Protein AF-A0A0A9ZAC8-F1 (afdb_monomer_lite)

pLDDT: mean 95.19, std 6.43, range [49.22, 98.25]

Organism: Lygus hesperus (NCBI:txid30085)

InterPro domains:
  IPR006694 Fatty acid hydroxylase [PF04116] (15-113)
  IPR014430 Sterol desaturase Scs7 [PTHR12863] (12-114)

Radius of gyration: 16.49 Å; chains: 1; bounding box: 44×30×42 Å

Foldseek 3Di:
DDDLVVDPVSVVVCCLQPVVCLVVVLDLVRQARDVVVVVVVLVVVLVVLVVVDDDVRSVVVSVVVVVVSVVQSVLRSCLNPHDDPDPVSVVLSVLVV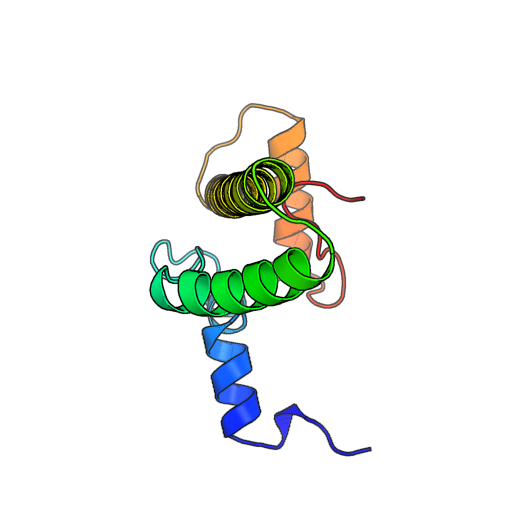CCSPPNVPDRPDRPDSD

Structure (mmCIF, N/CA/C/O backbone):
data_AF-A0A0A9ZAC8-F1
#
_entry.id   AF-A0A0A9ZAC8-F1
#
loop_
_atom_site.group_PDB
_atom_site.id
_atom_site.type_symbol
_atom_site.label_atom_id
_atom_site.label_alt_id
_atom_site.label_comp_id
_atom_site.label_asym_id
_atom_site.label_entity_id
_atom_site.label_seq_id
_atom_site.pdbx_PDB_ins_code
_atom_site.Cartn_x
_atom_site.Cartn_y
_atom_site.Cartn_z
_atom_site.occupancy
_atom_site.B_iso_or_equiv
_atom_site.auth_seq_id
_atom_site.auth_comp_id
_atom_site.auth_asym_id
_atom_site.auth_atom_id
_atom_site.pdbx_PDB_model_num
ATOM 1 N N . MET A 1 1 ? 24.330 -2.356 18.819 1.00 49.22 1 MET A N 1
ATOM 2 C CA . MET A 1 1 ? 22.963 -2.311 18.257 1.00 49.22 1 MET A CA 1
ATOM 3 C C . MET A 1 1 ? 22.712 -3.629 17.549 1.00 49.22 1 MET A C 1
ATOM 5 O O . MET A 1 1 ? 23.517 -4.005 16.708 1.00 49.22 1 MET A O 1
ATOM 9 N N . THR A 1 2 ? 21.695 -4.390 17.944 1.00 55.59 2 THR A N 1
ATOM 10 C CA . THR A 1 2 ? 21.358 -5.665 17.298 1.00 55.59 2 THR A CA 1
ATOM 11 C C . THR A 1 2 ? 20.732 -5.391 15.934 1.00 55.59 2 THR A C 1
ATOM 13 O O . THR A 1 2 ? 19.720 -4.703 15.841 1.00 55.59 2 THR A O 1
ATOM 16 N N . ASN A 1 3 ? 21.338 -5.912 14.866 1.00 82.94 3 ASN A N 1
ATOM 17 C CA . ASN A 1 3 ? 20.739 -5.870 13.537 1.00 82.94 3 ASN A CA 1
ATOM 18 C C . ASN A 1 3 ? 19.470 -6.742 13.559 1.00 82.94 3 ASN A C 1
ATOM 20 O O . ASN A 1 3 ? 19.549 -7.952 13.773 1.00 82.94 3 ASN A O 1
ATOM 24 N N . LEU A 1 4 ? 18.300 -6.120 13.383 1.00 81.69 4 LEU A N 1
ATOM 25 C CA . LEU A 1 4 ? 16.998 -6.794 13.394 1.00 81.69 4 LEU A CA 1
ATOM 26 C C . LEU A 1 4 ? 16.950 -7.931 12.356 1.00 81.69 4 LEU A C 1
ATOM 28 O O . LEU A 1 4 ? 16.431 -9.012 12.633 1.00 81.69 4 LEU A O 1
ATOM 32 N N . MET A 1 5 ? 17.623 -7.737 11.219 1.00 88.88 5 MET A N 1
ATOM 33 C CA . MET A 1 5 ? 17.734 -8.720 10.144 1.00 88.88 5 MET A CA 1
ATOM 34 C C . MET A 1 5 ? 18.710 -9.860 10.453 1.00 88.88 5 MET A C 1
ATOM 36 O O . MET A 1 5 ? 18.876 -10.749 9.627 1.00 88.88 5 MET A O 1
ATOM 40 N N . SER A 1 6 ? 19.338 -9.918 11.629 1.00 91.69 6 SER A N 1
ATOM 41 C CA . SER A 1 6 ? 20.106 -11.102 12.043 1.00 91.69 6 SER A CA 1
ATOM 42 C C . SER A 1 6 ? 19.206 -12.297 12.388 1.00 91.69 6 SER A C 1
ATOM 44 O O . SER A 1 6 ? 19.652 -13.443 12.323 1.00 91.69 6 SER A O 1
ATOM 46 N N . TYR A 1 7 ? 17.931 -12.063 12.721 1.00 94.75 7 TYR A N 1
ATOM 47 C CA . TYR A 1 7 ? 16.997 -13.113 13.131 1.00 94.75 7 TYR A CA 1
ATOM 48 C C . TYR A 1 7 ? 16.198 -13.667 11.947 1.00 94.75 7 TYR A C 1
ATOM 50 O O . TYR A 1 7 ? 15.600 -12.917 11.176 1.00 94.75 7 TYR A O 1
ATOM 58 N N . LYS A 1 8 ? 16.108 -15.002 11.841 1.00 95.62 8 LYS A N 1
ATOM 59 C CA . LYS A 1 8 ? 15.348 -15.686 10.772 1.00 95.62 8 LYS A CA 1
ATOM 60 C C . LYS A 1 8 ? 13.884 -15.245 10.711 1.00 95.62 8 LYS A C 1
ATOM 62 O O . LYS A 1 8 ? 13.359 -15.033 9.623 1.00 95.62 8 LYS A O 1
ATOM 67 N N . LEU A 1 9 ? 13.247 -15.082 11.873 1.00 95.31 9 LEU A N 1
ATOM 68 C CA . LEU A 1 9 ? 11.853 -14.651 11.954 1.00 95.31 9 LEU A CA 1
ATOM 69 C C . LEU A 1 9 ? 11.663 -13.240 11.383 1.00 95.31 9 LEU A C 1
ATOM 71 O O . LEU A 1 9 ? 10.750 -13.031 10.595 1.00 95.31 9 LEU A O 1
ATOM 75 N N . SER A 1 10 ? 12.553 -12.301 11.716 1.00 95.00 10 SER A N 1
ATOM 76 C CA . SER A 1 10 ? 12.489 -10.939 11.175 1.00 95.00 10 SER A CA 1
ATOM 77 C C . SER A 1 10 ? 12.643 -10.924 9.655 1.00 95.00 10 SER A C 1
ATOM 79 O O . SER A 1 10 ? 11.850 -10.265 8.988 1.00 95.00 10 SER A O 1
ATOM 81 N N . LYS A 1 11 ? 13.586 -11.702 9.103 1.00 94.50 11 LYS A N 1
ATOM 82 C CA . LYS A 1 11 ? 13.727 -11.844 7.646 1.00 94.50 11 LYS A CA 1
ATOM 83 C C . LYS A 1 11 ? 12.447 -12.377 7.007 1.00 94.50 11 LYS A C 1
ATOM 85 O O . LYS A 1 11 ? 12.012 -11.848 5.996 1.00 94.50 11 LYS A O 1
ATOM 90 N N . CYS A 1 12 ? 11.834 -13.401 7.604 1.00 95.19 12 CYS A N 1
ATOM 91 C CA . CYS A 1 12 ? 10.590 -13.986 7.102 1.00 95.19 12 CYS A CA 1
ATOM 92 C C . CYS A 1 12 ? 9.448 -12.960 7.088 1.00 95.19 12 CYS A C 1
ATOM 94 O O . CYS A 1 12 ? 8.802 -12.772 6.061 1.00 95.19 12 CYS A O 1
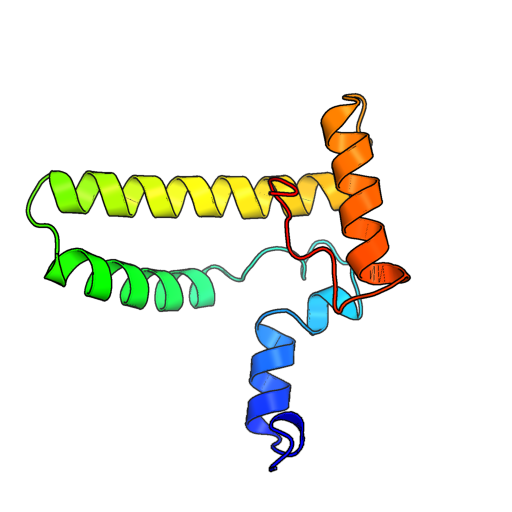ATOM 96 N N . ILE A 1 13 ? 9.254 -12.246 8.201 1.00 94.25 13 ILE A N 1
ATOM 97 C CA . ILE A 1 13 ? 8.233 -11.198 8.315 1.00 94.25 13 ILE A CA 1
ATOM 98 C C . ILE A 1 13 ? 8.482 -10.098 7.280 1.00 94.25 13 ILE A C 1
ATOM 100 O O . ILE A 1 13 ? 7.570 -9.744 6.543 1.00 94.25 13 ILE A O 1
ATOM 104 N N . HIS A 1 14 ? 9.715 -9.598 7.171 1.00 94.19 14 HIS A N 1
ATOM 105 C CA . HIS A 1 14 ? 10.072 -8.582 6.182 1.00 94.19 14 HIS A CA 1
ATOM 106 C C . HIS A 1 14 ? 9.777 -9.047 4.749 1.00 94.19 14 HIS A C 1
ATOM 108 O O . HIS A 1 14 ? 9.153 -8.313 3.986 1.00 94.19 14 HIS A O 1
ATOM 114 N N . MET A 1 15 ? 10.162 -10.281 4.407 1.00 94.69 15 MET A N 1
ATOM 115 C CA . MET A 1 15 ? 9.925 -10.855 3.081 1.00 94.69 15 MET A CA 1
ATOM 116 C C . MET A 1 15 ? 8.441 -10.953 2.741 1.00 94.69 15 MET A C 1
ATOM 118 O O . MET A 1 15 ? 8.063 -10.619 1.625 1.00 94.69 15 MET A O 1
ATOM 122 N N . ILE A 1 16 ? 7.608 -11.382 3.691 1.00 94.31 16 ILE A N 1
ATOM 123 C CA . ILE A 1 16 ? 6.162 -11.529 3.487 1.00 94.31 16 ILE A CA 1
ATOM 124 C C . ILE A 1 16 ? 5.463 -10.167 3.399 1.00 94.31 16 ILE A C 1
ATOM 126 O O . ILE A 1 16 ? 4.522 -10.020 2.626 1.00 94.31 16 ILE A O 1
ATOM 130 N N . LEU A 1 17 ? 5.899 -9.183 4.192 1.00 94.00 17 LEU A N 1
ATOM 131 C CA . LEU A 1 17 ? 5.252 -7.872 4.234 1.00 94.00 17 LEU A CA 1
ATOM 132 C C . LEU A 1 17 ? 5.566 -7.016 3.005 1.00 94.00 17 LEU A C 1
ATOM 134 O O . LEU A 1 17 ? 4.679 -6.320 2.522 1.00 94.00 17 LEU A O 1
ATOM 138 N N . HIS A 1 18 ? 6.815 -7.031 2.529 1.00 95.50 18 HIS A N 1
ATOM 139 C CA . HIS A 1 18 ? 7.219 -6.176 1.409 1.00 95.50 18 HIS A CA 1
ATOM 140 C C . HIS A 1 18 ? 8.465 -6.657 0.652 1.00 95.50 18 HIS A C 1
ATOM 142 O O . HIS A 1 18 ? 8.576 -6.435 -0.548 1.00 95.50 18 HIS A O 1
ATOM 148 N N . GLY A 1 19 ? 9.400 -7.347 1.314 1.00 95.75 19 GLY A N 1
ATOM 149 C CA . GLY A 1 19 ? 10.694 -7.700 0.719 1.00 95.75 19 GLY A CA 1
ATOM 150 C C . GLY A 1 19 ? 10.591 -8.549 -0.553 1.00 95.75 19 GLY A C 1
ATOM 151 O O . GLY A 1 19 ? 11.385 -8.370 -1.471 1.00 95.75 19 GLY A O 1
ATOM 152 N N . ILE A 1 20 ? 9.587 -9.430 -0.659 1.00 96.69 20 ILE A N 1
ATOM 153 C CA . ILE A 1 20 ? 9.353 -10.195 -1.891 1.00 96.69 20 ILE A CA 1
ATOM 154 C C . ILE A 1 20 ? 9.035 -9.290 -3.085 1.00 96.69 20 ILE A C 1
ATOM 156 O O . ILE A 1 20 ? 9.547 -9.534 -4.174 1.00 96.69 20 ILE A O 1
ATOM 160 N N . HIS A 1 21 ? 8.265 -8.223 -2.873 1.00 97.81 21 HIS A N 1
ATOM 161 C CA . HIS A 1 21 ? 7.910 -7.282 -3.925 1.00 97.81 21 HIS A CA 1
ATOM 162 C C . HIS A 1 21 ? 9.150 -6.541 -4.440 1.00 97.81 21 HIS A C 1
ATOM 164 O O . HIS A 1 21 ? 9.343 -6.461 -5.643 1.00 97.81 21 HIS A O 1
ATOM 170 N N . HIS A 1 22 ? 10.056 -6.106 -3.562 1.00 97.00 22 HIS A N 1
ATOM 171 C CA . HIS A 1 22 ? 11.323 -5.500 -3.994 1.00 97.00 22 HIS A CA 1
ATOM 172 C C . HIS A 1 22 ? 12.234 -6.445 -4.788 1.00 97.00 22 HIS A C 1
ATOM 174 O O . HIS A 1 22 ? 12.987 -6.001 -5.650 1.00 97.00 22 HIS A O 1
ATOM 180 N N . ILE A 1 23 ? 12.188 -7.752 -4.511 1.00 96.94 23 ILE A N 1
ATOM 181 C CA . ILE A 1 23 ? 13.026 -8.742 -5.206 1.00 96.94 23 ILE A CA 1
ATOM 182 C C . ILE A 1 23 ? 12.463 -9.083 -6.593 1.00 96.94 23 ILE A C 1
ATOM 184 O O . ILE A 1 23 ? 13.232 -9.280 -7.534 1.00 96.94 23 ILE A O 1
ATOM 188 N N . ILE A 1 24 ? 11.137 -9.158 -6.729 1.00 97.38 24 ILE A N 1
ATOM 189 C CA . ILE A 1 24 ? 10.436 -9.466 -7.986 1.00 97.38 24 ILE A CA 1
ATOM 190 C C . ILE A 1 24 ? 9.316 -8.443 -8.261 1.00 97.38 24 ILE A C 1
ATOM 192 O O . ILE A 1 24 ? 8.137 -8.797 -8.273 1.00 97.38 24 ILE A O 1
ATOM 196 N N . PRO A 1 25 ? 9.660 -7.168 -8.526 1.00 97.06 25 PRO A N 1
ATOM 197 C CA . PRO A 1 25 ? 8.691 -6.062 -8.553 1.00 97.06 25 PRO A CA 1
ATOM 198 C C . PRO A 1 25 ? 7.634 -6.157 -9.655 1.00 97.06 25 PRO A C 1
ATOM 200 O O . PRO A 1 25 ? 6.558 -5.587 -9.513 1.00 97.06 25 PRO A O 1
ATOM 203 N N . MET A 1 26 ? 7.913 -6.904 -10.727 1.00 97.50 26 MET A N 1
ATOM 204 C CA . MET A 1 26 ? 7.012 -7.069 -11.875 1.00 97.50 26 MET A CA 1
ATOM 205 C C . MET A 1 26 ? 6.211 -8.386 -11.843 1.00 97.50 26 MET A C 1
ATOM 207 O O . MET A 1 26 ? 5.606 -8.741 -12.853 1.00 97.50 26 MET A O 1
ATOM 211 N N . ASP A 1 27 ? 6.240 -9.140 -10.736 1.00 98.00 27 ASP A N 1
ATOM 212 C CA . ASP A 1 27 ? 5.361 -10.302 -10.546 1.00 98.00 27 ASP A CA 1
ATOM 213 C C . ASP A 1 27 ? 3.958 -9.822 -10.110 1.00 98.00 27 ASP A C 1
ATOM 215 O O . ASP A 1 27 ? 3.805 -9.315 -8.989 1.00 98.00 27 ASP A O 1
ATOM 219 N N . PRO A 1 28 ? 2.918 -9.974 -10.956 1.00 96.38 28 PRO A N 1
ATOM 220 C CA . PRO A 1 28 ? 1.580 -9.471 -10.652 1.00 96.38 28 PRO A CA 1
ATOM 221 C C . PRO A 1 28 ? 0.934 -10.172 -9.447 1.00 96.38 28 PRO A C 1
ATOM 223 O O . PRO A 1 28 ? 0.095 -9.571 -8.777 1.00 96.38 28 PRO A O 1
ATOM 226 N N . ASP A 1 29 ? 1.354 -11.396 -9.114 1.00 95.94 29 ASP A N 1
ATOM 227 C CA . ASP A 1 29 ? 0.787 -12.187 -8.017 1.00 95.94 29 ASP A CA 1
ATOM 228 C C . ASP A 1 29 ? 1.472 -11.913 -6.664 1.00 95.94 29 ASP A C 1
ATOM 230 O O . ASP A 1 29 ? 1.152 -12.558 -5.655 1.00 95.94 29 ASP A O 1
ATOM 234 N N . ARG A 1 30 ? 2.459 -11.006 -6.625 1.00 96.56 30 ARG A N 1
ATOM 235 C CA . ARG A 1 30 ? 3.295 -10.717 -5.442 1.00 96.56 30 ARG A CA 1
ATOM 236 C C . ARG A 1 30 ? 3.434 -9.224 -5.129 1.00 96.56 30 ARG A C 1
ATOM 238 O O . ARG A 1 30 ? 4.336 -8.846 -4.385 1.00 96.56 30 ARG A O 1
ATOM 245 N N . LEU A 1 31 ? 2.545 -8.391 -5.672 1.00 97.00 31 LEU A N 1
ATOM 246 C CA . LEU A 1 31 ? 2.557 -6.941 -5.461 1.00 97.00 31 LEU A CA 1
ATOM 247 C C . LEU A 1 31 ? 1.588 -6.489 -4.366 1.00 97.00 31 LEU A C 1
ATOM 249 O O . LEU A 1 31 ? 2.007 -5.837 -3.412 1.00 97.00 31 LEU A O 1
ATOM 253 N N . VAL A 1 32 ? 0.296 -6.795 -4.523 1.00 96.12 32 VAL A N 1
ATOM 254 C CA . VAL A 1 32 ? -0.744 -6.341 -3.584 1.00 96.12 32 VAL A CA 1
ATOM 255 C C . VAL A 1 32 ? -0.652 -7.097 -2.268 1.00 96.12 32 VAL A C 1
ATOM 257 O O . VAL A 1 32 ? -0.228 -8.258 -2.223 1.00 96.12 32 VAL A O 1
ATOM 260 N N . PHE A 1 33 ? -1.071 -6.456 -1.181 1.00 94.62 33 PHE A N 1
ATOM 261 C CA . PHE A 1 33 ? -0.974 -7.082 0.126 1.00 94.62 33 PHE A CA 1
ATOM 262 C C . PHE A 1 33 ? -1.970 -8.257 0.234 1.00 94.62 33 PHE A C 1
ATOM 264 O O . PHE A 1 33 ? -3.149 -8.115 -0.104 1.00 94.62 33 PHE A O 1
ATOM 271 N N . PRO A 1 34 ? -1.545 -9.441 0.715 1.00 93.62 34 PRO A N 1
ATOM 272 C CA . PRO A 1 34 ? -2.432 -10.593 0.832 1.00 93.62 34 PRO A CA 1
ATOM 273 C C . PRO A 1 34 ? -3.661 -10.299 1.716 1.00 93.62 34 PRO A C 1
ATOM 275 O O . PRO A 1 34 ? -3.482 -9.861 2.858 1.00 93.62 34 PRO A O 1
ATOM 278 N N . PRO A 1 35 ? -4.899 -10.627 1.285 1.00 92.69 35 PRO A N 1
ATOM 279 C CA . PRO A 1 35 ? -6.115 -10.306 2.041 1.00 92.69 35 PRO A CA 1
ATOM 280 C C . PRO A 1 35 ? -6.120 -10.817 3.486 1.00 92.69 35 PRO A C 1
ATOM 282 O O . PRO A 1 35 ? -6.613 -10.144 4.386 1.00 92.69 35 PRO A O 1
ATOM 285 N N . VAL A 1 36 ? -5.528 -11.990 3.737 1.00 94.69 36 VAL A N 1
ATOM 286 C CA . VAL A 1 36 ? -5.410 -12.552 5.093 1.00 94.69 36 VAL A CA 1
ATOM 287 C C . VAL A 1 36 ? -4.557 -11.657 5.995 1.00 94.69 36 VAL A C 1
ATOM 289 O O . VAL A 1 36 ? -4.932 -11.404 7.138 1.00 94.69 36 VAL A O 1
ATOM 292 N N . LEU A 1 37 ? -3.431 -11.145 5.489 1.00 93.88 37 LEU A N 1
ATOM 293 C CA . LEU A 1 37 ? -2.571 -10.238 6.250 1.00 93.88 37 LEU A CA 1
ATOM 294 C C . LEU A 1 37 ? -3.234 -8.874 6.426 1.00 93.88 37 LEU A C 1
ATOM 296 O O . LEU A 1 37 ? -3.135 -8.286 7.504 1.00 93.88 37 LEU A O 1
ATOM 300 N N . PHE A 1 38 ? -3.958 -8.405 5.405 1.00 95.31 38 PHE A N 1
ATOM 301 C CA . PHE A 1 38 ? -4.745 -7.183 5.504 1.00 95.31 38 PHE A CA 1
ATOM 302 C C . PHE A 1 38 ? -5.785 -7.272 6.623 1.00 95.31 38 PHE A C 1
ATOM 304 O O . PHE A 1 38 ? -5.856 -6.367 7.444 1.00 95.31 38 PHE A O 1
ATOM 311 N N . ILE A 1 39 ? -6.540 -8.371 6.722 1.00 95.81 39 ILE A N 1
ATOM 312 C CA . ILE A 1 39 ? -7.544 -8.562 7.782 1.00 95.81 39 ILE A CA 1
ATOM 313 C C . ILE A 1 39 ? -6.904 -8.492 9.173 1.00 95.81 39 ILE A C 1
ATOM 315 O O . ILE A 1 39 ? -7.436 -7.818 10.054 1.00 95.81 39 ILE A O 1
ATOM 319 N N . VAL A 1 40 ? -5.756 -9.149 9.371 1.00 95.88 40 VAL A N 1
ATOM 320 C CA . VAL A 1 40 ? -5.029 -9.106 10.651 1.00 95.88 40 VAL A CA 1
ATOM 321 C C . VAL A 1 40 ? -4.596 -7.676 10.982 1.00 95.88 40 VAL A C 1
ATOM 323 O O . VAL A 1 40 ? -4.834 -7.208 12.094 1.00 95.88 40 VAL A O 1
ATOM 326 N N . MET A 1 41 ? -4.009 -6.961 10.019 1.00 94.94 41 MET A N 1
ATOM 327 C CA . MET A 1 41 ? -3.598 -5.566 10.205 1.00 94.94 41 MET A CA 1
ATOM 328 C C . MET A 1 41 ? -4.802 -4.657 10.488 1.00 94.94 41 MET A C 1
ATOM 330 O O . MET A 1 41 ? -4.774 -3.843 11.409 1.00 94.94 41 MET A O 1
ATOM 334 N N . ASN A 1 42 ? -5.890 -4.832 9.740 1.00 96.12 42 ASN A N 1
ATOM 335 C CA . ASN A 1 42 ? -7.099 -4.037 9.878 1.00 96.12 42 ASN A CA 1
ATOM 336 C C . ASN A 1 42 ? -7.790 -4.278 11.227 1.00 96.12 42 ASN A C 1
ATOM 338 O O . ASN A 1 42 ? -8.316 -3.340 11.812 1.00 96.12 42 ASN A O 1
ATOM 342 N N . ALA A 1 43 ? -7.736 -5.496 11.777 1.00 97.19 43 ALA A N 1
ATOM 343 C CA . ALA A 1 43 ? -8.234 -5.780 13.124 1.00 97.19 43 ALA A CA 1
ATOM 344 C C . ALA A 1 43 ? -7.452 -5.013 14.205 1.00 97.19 43 ALA A C 1
ATOM 346 O O . ALA A 1 43 ? -8.050 -4.514 15.163 1.00 97.19 43 ALA A O 1
ATOM 347 N N . ILE A 1 44 ? -6.132 -4.867 14.041 1.00 97.06 44 ILE A N 1
ATOM 348 C CA . ILE A 1 44 ? -5.295 -4.056 14.938 1.00 97.06 44 ILE A CA 1
ATOM 349 C C . ILE A 1 44 ? -5.689 -2.578 14.827 1.00 97.06 44 ILE A C 1
ATOM 351 O O . ILE A 1 44 ? -5.949 -1.939 15.846 1.00 97.06 44 ILE A O 1
ATOM 355 N N . VAL A 1 45 ? -5.800 -2.046 13.605 1.00 96.69 45 VAL A N 1
ATOM 356 C CA . VAL A 1 45 ? -6.206 -0.648 13.360 1.00 96.69 45 VAL A CA 1
ATOM 357 C C . VAL A 1 45 ? -7.609 -0.369 13.902 1.00 96.69 45 VAL A C 1
ATOM 359 O O . VAL A 1 45 ? -7.805 0.618 14.607 1.00 96.69 45 VAL A O 1
ATOM 362 N N . TYR A 1 46 ? -8.570 -1.260 13.649 1.00 97.56 46 TYR A N 1
ATOM 363 C CA . TYR A 1 46 ? -9.927 -1.170 14.187 1.00 97.56 46 TYR A CA 1
ATOM 364 C C . TYR A 1 46 ? -9.914 -1.139 15.717 1.00 97.56 46 TYR A C 1
ATOM 366 O O . TYR A 1 46 ? -10.577 -0.299 16.319 1.00 97.56 46 TYR A O 1
ATOM 374 N N . SER A 1 47 ? -9.124 -2.012 16.352 1.00 97.62 47 SER A N 1
ATOM 375 C CA . SER A 1 47 ? -9.005 -2.056 17.814 1.00 97.62 47 SER A CA 1
ATOM 376 C C . SER A 1 47 ? -8.473 -0.732 18.367 1.00 97.62 47 SER A C 1
ATOM 378 O O . SER A 1 47 ? -9.039 -0.195 19.318 1.00 97.62 47 SER A O 1
ATOM 380 N N . ILE A 1 48 ? -7.449 -0.157 17.728 1.00 97.75 48 ILE A N 1
ATOM 381 C CA . ILE A 1 48 ? -6.919 1.167 18.086 1.00 97.75 48 ILE A CA 1
ATOM 382 C C . ILE A 1 48 ? -7.998 2.242 17.919 1.00 97.75 48 ILE A C 1
ATOM 384 O O . ILE A 1 48 ? -8.223 3.023 18.837 1.00 97.75 48 ILE A O 1
ATOM 388 N N . PH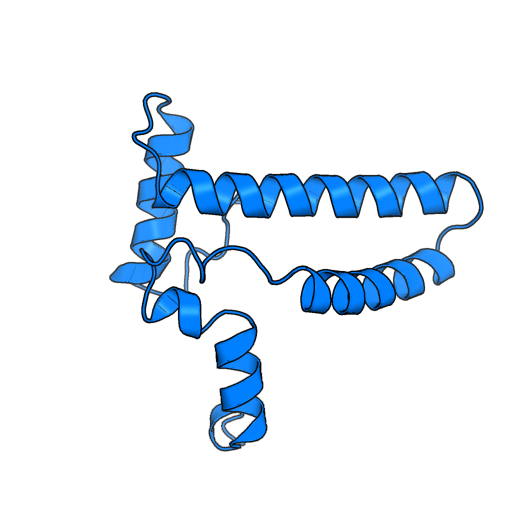E A 1 49 ? -8.704 2.282 16.788 1.00 98.06 49 PHE A N 1
ATOM 389 C CA . PHE A 1 49 ? -9.756 3.275 16.555 1.00 98.06 49 PHE A CA 1
ATOM 390 C C . PHE A 1 49 ? -10.929 3.134 17.521 1.00 98.06 49 PHE A C 1
ATOM 392 O O . PHE A 1 49 ? -11.453 4.149 17.972 1.00 98.06 49 PHE A O 1
ATOM 399 N N . SER A 1 50 ? -11.291 1.911 17.907 1.00 97.75 50 SER A N 1
ATOM 400 C CA . SER A 1 50 ? -12.371 1.655 18.865 1.00 97.75 50 SER A CA 1
ATOM 401 C C . SER A 1 50 ? -12.089 2.209 20.267 1.00 97.75 50 SER A C 1
ATOM 403 O O . SER A 1 50 ? -13.021 2.457 21.026 1.00 97.75 50 SER A O 1
ATOM 405 N N . TYR A 1 51 ? -10.817 2.463 20.602 1.00 97.81 51 TYR A N 1
ATOM 406 C CA . TYR A 1 51 ? -10.443 3.151 21.838 1.00 97.81 51 TYR A CA 1
ATOM 407 C C . TYR A 1 51 ? -10.793 4.649 21.815 1.00 97.81 51 TYR A C 1
ATOM 409 O O . TYR A 1 51 ? -11.064 5.236 22.861 1.00 97.81 51 TYR A O 1
ATOM 417 N N . PHE A 1 52 ? -10.800 5.275 20.634 1.00 97.88 52 PHE A N 1
ATOM 418 C CA . PHE A 1 52 ? -11.022 6.717 20.470 1.00 97.88 52 PHE A CA 1
ATOM 419 C C . PHE A 1 52 ? -12.424 7.066 19.956 1.00 97.88 52 PHE A C 1
ATOM 421 O O . PHE A 1 52 ? -12.937 8.142 20.260 1.00 97.88 52 PHE A O 1
ATOM 428 N N . PHE A 1 53 ? -13.046 6.177 19.181 1.00 97.94 53 PHE A N 1
ATOM 429 C CA . PHE A 1 53 ? -14.309 6.415 18.488 1.00 97.94 53 PHE A CA 1
ATOM 430 C C . PHE A 1 53 ? -15.323 5.311 18.787 1.00 97.94 53 PHE A C 1
ATOM 432 O O . PHE A 1 53 ? -14.969 4.148 18.962 1.00 97.94 53 PHE A O 1
ATOM 439 N N . THR A 1 54 ? -16.609 5.666 18.800 1.00 96.88 54 THR A N 1
ATOM 440 C CA . THR A 1 54 ? -17.722 4.729 19.022 1.00 96.88 54 THR A CA 1
ATOM 441 C C . THR A 1 54 ? -18.885 5.012 18.066 1.00 96.88 54 THR A C 1
ATOM 443 O O . THR A 1 54 ? -18.960 6.088 17.462 1.00 96.88 54 THR A O 1
ATOM 446 N N . GLY A 1 55 ? -19.786 4.036 17.906 1.00 97.00 55 GLY A N 1
ATOM 447 C CA . GLY A 1 55 ? -20.962 4.139 17.033 1.00 97.00 55 GLY A CA 1
ATOM 448 C C . GLY A 1 55 ? -20.599 4.479 15.585 1.00 97.00 55 GLY A C 1
ATOM 449 O O . GLY A 1 55 ? -19.545 4.086 15.092 1.00 97.00 55 GLY A O 1
ATOM 450 N N . SER A 1 56 ? -21.433 5.284 14.922 1.00 98.00 56 SER A N 1
ATOM 451 C CA . SER A 1 56 ? -21.237 5.653 13.511 1.00 98.00 56 SER A CA 1
ATOM 452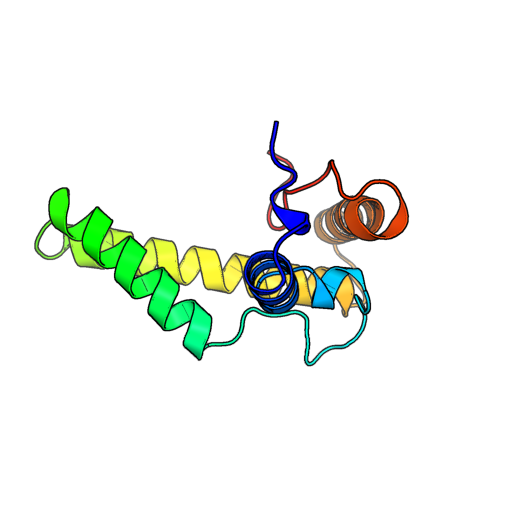 C C . SER A 1 56 ? -19.896 6.331 13.225 1.00 98.00 56 SER A C 1
ATOM 454 O O . SER A 1 56 ? -19.401 6.258 12.106 1.00 98.00 56 SER A O 1
ATOM 456 N N . CYS A 1 57 ? -19.286 6.995 14.213 1.00 98.25 57 CYS A N 1
ATOM 457 C CA . CYS A 1 57 ? -17.977 7.613 14.022 1.00 98.25 57 CYS A CA 1
ATOM 458 C C . CYS A 1 57 ? -16.888 6.552 13.814 1.00 98.25 57 CYS A C 1
ATOM 460 O O . CYS A 1 57 ? -16.072 6.701 12.907 1.00 98.25 57 CYS A O 1
ATOM 462 N N . LEU A 1 58 ? -16.929 5.456 14.585 1.00 98.25 58 LEU A N 1
ATOM 463 C CA . LEU A 1 58 ? -16.027 4.316 14.406 1.00 98.25 58 LEU A CA 1
ATOM 464 C C . LEU A 1 58 ? -16.206 3.684 13.019 1.00 98.25 58 LEU A C 1
ATOM 466 O O . LEU A 1 58 ? -15.219 3.424 12.330 1.00 98.25 58 LEU A O 1
ATOM 470 N N . ASP A 1 59 ? -17.452 3.505 12.579 1.00 97.50 59 ASP A N 1
ATOM 471 C CA . ASP A 1 59 ? -17.763 2.947 11.259 1.00 97.50 59 ASP A CA 1
ATOM 472 C C . ASP A 1 59 ? -17.209 3.826 10.127 1.00 97.50 59 ASP A C 1
ATOM 474 O O . ASP A 1 59 ? -16.602 3.328 9.178 1.00 97.50 59 ASP A O 1
ATOM 478 N N . ILE A 1 60 ? -17.355 5.150 10.235 1.00 98.06 60 ILE A N 1
ATOM 479 C CA . ILE A 1 60 ? -16.860 6.105 9.234 1.00 98.06 60 ILE A CA 1
ATOM 480 C C . ILE A 1 60 ? -15.331 6.081 9.157 1.00 98.06 60 ILE A C 1
ATOM 482 O O . ILE A 1 60 ? -14.777 5.990 8.062 1.00 98.06 60 ILE A O 1
ATOM 486 N N . VAL A 1 61 ? -14.626 6.147 10.291 1.00 98.06 61 VAL A N 1
ATOM 487 C CA . VAL A 1 61 ? -13.152 6.199 10.265 1.00 98.06 61 VAL A CA 1
ATOM 488 C C . VAL A 1 61 ? -12.542 4.873 9.809 1.00 98.06 61 VAL A C 1
ATOM 490 O O . VAL A 1 61 ? -11.570 4.872 9.057 1.00 98.06 61 VAL A O 1
ATOM 493 N N . THR A 1 62 ? -13.128 3.739 10.202 1.00 97.69 62 THR A N 1
ATOM 494 C CA . THR A 1 62 ? -12.637 2.405 9.815 1.00 97.69 62 THR A CA 1
ATOM 495 C C . THR A 1 62 ? -12.928 2.092 8.348 1.00 97.69 62 THR A C 1
ATOM 497 O O . THR A 1 62 ? -12.045 1.595 7.642 1.00 97.69 62 THR A O 1
ATOM 500 N N . SER A 1 63 ? -14.119 2.440 7.847 1.00 97.56 63 SER A N 1
ATOM 501 C CA . SER A 1 63 ? -14.451 2.305 6.422 1.00 97.56 63 SER A CA 1
ATOM 502 C C . SER A 1 63 ? -13.621 3.247 5.549 1.00 97.56 63 SER A C 1
ATOM 504 O O . SER A 1 63 ? -13.103 2.814 4.522 1.00 97.56 63 SER A O 1
ATOM 506 N N . GLY A 1 64 ? -13.407 4.494 5.981 1.00 98.12 64 GLY A N 1
ATOM 507 C CA . GLY A 1 64 ? -12.537 5.451 5.298 1.00 98.12 64 GLY A CA 1
ATOM 508 C C . GLY A 1 64 ? -11.083 4.978 5.226 1.00 98.12 64 GLY A C 1
ATOM 509 O O . GLY A 1 64 ? -10.478 5.024 4.156 1.00 98.12 64 GLY A O 1
ATOM 510 N N . ALA A 1 65 ? -10.536 4.455 6.329 1.00 97.62 65 ALA A N 1
ATOM 511 C CA . ALA A 1 65 ? -9.190 3.880 6.351 1.00 97.62 65 ALA A CA 1
ATOM 512 C C . ALA A 1 65 ? -9.069 2.657 5.428 1.00 97.62 65 ALA A C 1
ATOM 514 O O . ALA A 1 65 ? -8.117 2.559 4.654 1.00 97.62 65 ALA A O 1
ATOM 515 N N . THR A 1 66 ? -10.062 1.763 5.452 1.00 97.69 66 THR A N 1
ATOM 516 C CA . THR A 1 66 ? -10.112 0.586 4.571 1.00 97.69 66 THR A CA 1
ATOM 517 C C . THR A 1 66 ? -10.178 1.000 3.100 1.00 97.69 66 THR A C 1
ATOM 519 O O . THR A 1 66 ? -9.420 0.488 2.279 1.00 97.69 66 THR A O 1
ATOM 522 N N . PHE A 1 67 ? -11.043 1.959 2.761 1.00 98.12 67 PHE A N 1
ATOM 523 C CA . PHE A 1 67 ? -11.165 2.494 1.406 1.00 98.12 67 PHE A CA 1
ATOM 524 C C . PHE A 1 67 ? -9.856 3.134 0.930 1.00 98.12 67 PHE A C 1
ATOM 526 O O . PHE A 1 67 ? -9.383 2.826 -0.163 1.00 98.12 67 PHE A O 1
ATOM 533 N N . GLY A 1 68 ? -9.235 3.969 1.768 1.00 97.69 68 GLY A N 1
ATOM 534 C CA . GLY A 1 68 ? -7.949 4.594 1.470 1.00 97.69 68 GLY A CA 1
ATOM 535 C C . GLY A 1 68 ? -6.845 3.569 1.204 1.00 97.69 68 GLY A C 1
ATOM 536 O O . GLY A 1 68 ? -6.096 3.719 0.240 1.00 97.69 68 GLY A O 1
ATOM 537 N N . TYR A 1 69 ? -6.786 2.497 1.998 1.00 97.50 69 TYR A N 1
ATOM 538 C CA . TYR A 1 69 ? -5.858 1.390 1.771 1.00 97.50 69 TYR A CA 1
ATOM 539 C C . TYR A 1 69 ? -6.117 0.676 0.432 1.00 97.50 69 TYR A C 1
ATOM 541 O O . TYR A 1 69 ? -5.174 0.450 -0.323 1.00 97.50 69 TYR A O 1
ATOM 549 N N . VAL A 1 70 ? -7.374 0.372 0.088 1.00 97.44 70 VAL A N 1
ATOM 550 C CA . VAL A 1 70 ? -7.691 -0.259 -1.206 1.00 97.44 70 VAL A CA 1
ATOM 551 C C . VAL A 1 70 ? -7.266 0.649 -2.361 1.00 97.44 70 VAL A C 1
ATOM 553 O O . VAL A 1 70 ? -6.640 0.183 -3.310 1.00 97.44 70 VAL A O 1
ATOM 556 N N . CYS A 1 71 ? -7.540 1.955 -2.282 1.00 97.94 71 CYS A N 1
ATOM 557 C CA . CYS A 1 71 ? -7.057 2.912 -3.276 1.00 97.94 71 CYS A CA 1
ATOM 558 C C . CYS A 1 71 ? -5.527 2.909 -3.381 1.00 97.94 71 CYS A C 1
ATOM 560 O O . CYS A 1 71 ? -5.004 2.901 -4.492 1.00 97.94 71 CYS A O 1
ATOM 562 N N . TYR A 1 72 ? -4.819 2.894 -2.250 1.0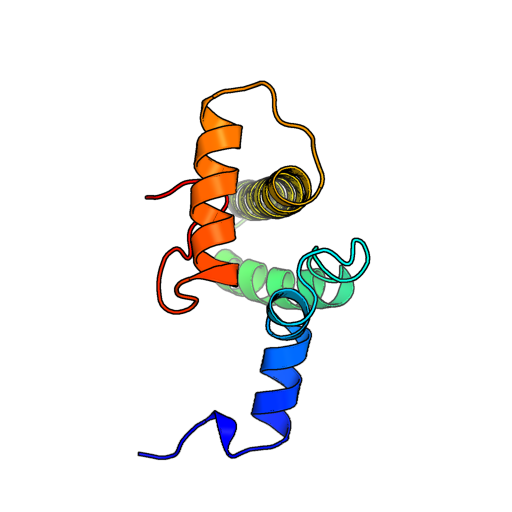0 97.81 72 TYR A N 1
ATOM 563 C CA . TYR A 1 72 ? -3.360 2.810 -2.210 1.00 97.81 72 TYR A CA 1
ATOM 564 C C . TYR A 1 72 ? -2.844 1.561 -2.941 1.00 97.81 72 TYR A C 1
ATOM 566 O O . TYR A 1 72 ? -2.013 1.695 -3.838 1.00 97.81 72 TYR A O 1
ATOM 574 N N . ASP A 1 73 ? -3.380 0.378 -2.630 1.00 97.62 73 ASP A N 1
ATOM 575 C CA . ASP A 1 73 ? -2.905 -0.891 -3.199 1.00 97.62 73 ASP A CA 1
ATOM 576 C C . ASP A 1 73 ? -3.223 -0.987 -4.701 1.00 97.62 73 ASP A C 1
ATOM 578 O O . ASP A 1 73 ? -2.411 -1.443 -5.507 1.00 97.62 73 ASP A O 1
ATOM 582 N N . MET A 1 74 ? -4.380 -0.462 -5.117 1.00 97.50 74 MET A N 1
ATOM 583 C CA . MET A 1 74 ? -4.748 -0.404 -6.532 1.00 97.50 74 MET A CA 1
ATOM 584 C C . MET A 1 74 ? -3.907 0.606 -7.317 1.00 97.50 74 MET A C 1
ATOM 586 O O . MET A 1 74 ? -3.520 0.312 -8.448 1.00 97.50 74 MET A O 1
ATOM 590 N N . ILE A 1 75 ? -3.590 1.774 -6.744 1.00 97.56 75 ILE A N 1
ATOM 591 C CA . ILE A 1 75 ? -2.661 2.733 -7.363 1.00 97.56 75 ILE A CA 1
ATOM 592 C C . ILE A 1 75 ? -1.283 2.090 -7.502 1.00 97.56 75 ILE A C 1
ATOM 594 O O . ILE A 1 75 ? -0.691 2.181 -8.576 1.00 97.56 75 ILE A O 1
ATOM 598 N N . HIS A 1 76 ? -0.808 1.402 -6.462 1.00 98.12 76 HIS A N 1
ATOM 599 C CA . HIS A 1 76 ? 0.461 0.687 -6.477 1.00 98.12 76 HIS A CA 1
ATOM 600 C C . HIS A 1 76 ? 0.516 -0.323 -7.629 1.00 98.12 76 HIS A C 1
ATOM 602 O O . HIS A 1 76 ? 1.412 -0.277 -8.473 1.00 98.12 76 HIS A O 1
ATOM 608 N N . TYR A 1 77 ? -0.503 -1.178 -7.732 1.00 98.06 77 TYR A N 1
ATOM 609 C CA . TYR A 1 77 ? -0.594 -2.149 -8.815 1.00 98.06 77 TYR A CA 1
ATOM 610 C C . TYR A 1 77 ? -0.630 -1.472 -10.190 1.00 98.06 77 TYR A C 1
ATOM 612 O O . TYR A 1 77 ? 0.046 -1.906 -11.128 1.00 98.06 77 TYR A O 1
ATOM 620 N N . HIS A 1 78 ? -1.394 -0.383 -10.305 1.00 96.75 78 HIS A N 1
ATOM 621 C CA . HIS A 1 78 ? -1.547 0.370 -11.542 1.00 96.75 78 HIS A CA 1
ATOM 622 C C . HIS A 1 78 ? -0.222 0.974 -12.017 1.00 96.75 78 HIS A C 1
ATOM 624 O O . HIS A 1 78 ? 0.107 0.861 -13.198 1.00 96.75 78 HIS A O 1
ATOM 630 N N . ILE A 1 79 ? 0.568 1.576 -11.121 1.00 97.50 79 ILE A N 1
ATOM 631 C CA . ILE A 1 79 ? 1.824 2.221 -11.519 1.00 97.50 79 ILE A CA 1
ATOM 632 C C . ILE A 1 79 ? 2.896 1.213 -11.955 1.00 97.50 79 ILE A C 1
ATOM 634 O O . ILE A 1 79 ? 3.644 1.518 -12.885 1.00 97.50 79 ILE A O 1
ATOM 638 N N . HIS A 1 80 ? 2.912 -0.009 -11.413 1.00 97.75 80 HIS A N 1
ATOM 639 C CA . HIS A 1 80 ? 3.797 -1.079 -11.902 1.00 97.75 80 HIS A CA 1
ATOM 640 C C . HIS A 1 80 ? 3.367 -1.605 -13.274 1.00 97.75 80 HIS A C 1
ATOM 642 O O . HIS A 1 80 ? 4.155 -1.605 -14.225 1.00 97.75 80 HIS A O 1
ATOM 648 N N . HIS A 1 81 ? 2.093 -1.974 -13.420 1.00 97.19 81 HIS A N 1
ATOM 649 C CA . HIS A 1 81 ? 1.659 -2.839 -14.522 1.00 97.19 81 HIS A CA 1
ATOM 650 C C . HIS A 1 81 ? 0.967 -2.130 -15.690 1.00 97.19 81 HIS A C 1
ATOM 652 O O . HIS A 1 81 ? 0.854 -2.709 -16.769 1.00 97.19 81 HIS A O 1
ATOM 658 N N . ALA A 1 82 ? 0.496 -0.892 -15.522 1.00 94.62 82 ALA A N 1
ATOM 659 C CA . ALA A 1 82 ? -0.231 -0.203 -16.583 1.00 94.62 82 ALA A CA 1
ATOM 660 C C . ALA A 1 82 ? 0.669 0.648 -17.495 1.00 94.62 82 ALA A C 1
ATOM 662 O O . ALA A 1 82 ? 1.724 1.165 -17.101 1.00 94.62 82 ALA A O 1
ATOM 663 N N . ASN A 1 83 ? 0.177 0.848 -18.722 1.00 91.88 83 ASN A N 1
ATOM 664 C CA . ASN A 1 83 ? 0.636 1.887 -19.640 1.00 91.88 83 ASN A CA 1
ATOM 665 C C . ASN A 1 83 ? -0.116 3.184 -19.327 1.00 91.88 83 ASN A C 1
ATOM 667 O O . ASN A 1 83 ? -1.287 3.343 -19.669 1.00 91.88 83 ASN A O 1
ATOM 671 N N . LEU A 1 84 ? 0.555 4.094 -18.626 1.00 90.69 84 LEU A N 1
ATOM 672 C CA . LEU A 1 84 ? -0.057 5.294 -18.063 1.00 90.69 84 LEU A CA 1
ATOM 673 C C . LEU A 1 84 ? -0.056 6.431 -19.088 1.00 90.69 84 LEU A C 1
ATOM 675 O O . LEU A 1 84 ? 0.990 6.776 -19.632 1.00 90.69 84 LEU A O 1
ATOM 679 N N . LEU A 1 85 ? -1.225 7.032 -19.322 1.00 84.69 85 LEU A N 1
ATOM 680 C CA . LEU A 1 85 ? -1.386 8.185 -20.223 1.00 84.69 85 LEU A CA 1
ATOM 681 C C . LEU A 1 85 ? -1.477 9.520 -19.469 1.00 84.69 85 LEU A C 1
ATOM 683 O O . LEU A 1 85 ? -1.233 10.581 -20.036 1.00 84.69 85 LEU A O 1
ATOM 687 N N . ASN A 1 86 ? -1.829 9.478 -18.183 1.00 92.12 86 ASN A N 1
ATOM 688 C CA . ASN A 1 86 ? -1.952 10.658 -17.335 1.00 92.12 86 ASN A CA 1
ATOM 689 C C . ASN A 1 86 ? -0.578 11.058 -16.766 1.00 92.12 86 ASN A C 1
ATOM 691 O O . ASN A 1 86 ? 0.123 10.226 -16.187 1.00 92.12 86 ASN A O 1
ATOM 695 N N . SER A 1 87 ? -0.218 12.339 -16.893 1.00 93.19 87 SER A N 1
ATOM 696 C CA . SER A 1 87 ? 1.091 12.871 -16.488 1.00 93.19 87 SER A CA 1
ATOM 697 C C . SER A 1 87 ? 1.412 12.667 -15.006 1.00 93.19 87 SER A C 1
ATOM 699 O O . SER A 1 87 ? 2.563 12.387 -14.679 1.00 93.19 87 SER A O 1
ATOM 701 N N . TYR A 1 88 ? 0.413 12.742 -14.122 1.00 95.12 88 TYR A N 1
ATOM 702 C CA . TYR A 1 88 ? 0.589 12.503 -12.691 1.00 95.12 88 TYR A CA 1
ATOM 703 C C . TYR A 1 88 ? 0.987 11.054 -12.411 1.00 95.12 88 TYR A C 1
ATOM 705 O O . TYR A 1 88 ? 1.988 10.801 -11.747 1.00 95.12 88 TYR A O 1
ATOM 713 N N . PHE A 1 89 ? 0.255 10.086 -12.966 1.00 95.88 89 PHE A N 1
ATOM 714 C CA . PHE A 1 89 ? 0.573 8.675 -12.749 1.00 95.88 89 PHE A CA 1
ATOM 715 C C . PHE A 1 89 ? 1.893 8.275 -13.419 1.00 95.88 89 PHE A C 1
ATOM 717 O O . PHE A 1 89 ? 2.628 7.465 -12.864 1.00 95.88 89 PHE A O 1
ATOM 724 N N . VAL A 1 90 ? 2.249 8.875 -14.561 1.00 97.00 90 VAL A N 1
ATOM 725 C CA . VAL A 1 90 ? 3.580 8.695 -15.171 1.00 97.00 90 VAL A CA 1
ATOM 726 C C . VAL A 1 90 ? 4.692 9.183 -14.237 1.00 97.00 90 VAL A C 1
ATOM 728 O O . VAL A 1 90 ? 5.713 8.511 -14.097 1.00 97.00 90 VAL A O 1
ATOM 731 N N . ASP A 1 91 ? 4.511 10.335 -13.592 1.00 97.06 91 ASP A N 1
ATOM 732 C CA . ASP A 1 91 ? 5.461 10.869 -12.613 1.00 97.06 91 ASP A CA 1
ATOM 733 C C . ASP A 1 91 ? 5.535 9.996 -11.348 1.00 97.06 91 ASP A C 1
ATOM 735 O O . ASP A 1 91 ? 6.631 9.649 -10.906 1.00 97.06 91 ASP A O 1
ATOM 739 N N . MET A 1 92 ? 4.393 9.539 -10.824 1.00 97.94 92 MET A N 1
ATOM 740 C CA . MET A 1 92 ? 4.353 8.593 -9.701 1.00 97.94 92 MET A CA 1
ATOM 741 C C . MET A 1 92 ? 5.004 7.250 -10.040 1.00 97.94 92 MET A C 1
ATOM 743 O O . MET A 1 92 ? 5.746 6.718 -9.220 1.00 97.94 92 MET A O 1
ATOM 747 N N . LYS A 1 93 ? 4.819 6.729 -11.260 1.00 97.81 93 LYS A N 1
ATOM 748 C CA . LYS A 1 93 ? 5.512 5.521 -11.733 1.00 97.81 93 LYS A CA 1
ATOM 749 C C . LYS A 1 93 ? 7.021 5.708 -11.731 1.00 97.81 93 LYS A C 1
ATOM 751 O O . LYS A 1 93 ? 7.728 4.849 -11.221 1.00 97.81 93 LYS A O 1
ATOM 756 N N . LYS A 1 94 ? 7.523 6.828 -12.263 1.00 97.19 94 LYS A N 1
ATOM 757 C CA . LYS A 1 94 ? 8.964 7.137 -12.239 1.00 97.19 94 LYS A CA 1
ATOM 758 C C . LYS A 1 94 ? 9.487 7.229 -10.809 1.00 97.19 94 LYS A C 1
ATOM 760 O O . LYS A 1 94 ? 10.504 6.622 -10.504 1.00 97.19 94 LYS A O 1
ATOM 765 N N . TYR A 1 95 ? 8.779 7.952 -9.945 1.00 98.00 95 TYR A N 1
ATOM 766 C CA . TYR A 1 95 ? 9.133 8.108 -8.537 1.00 98.00 95 TYR A CA 1
ATOM 767 C C . TYR A 1 95 ? 9.206 6.763 -7.806 1.00 98.00 95 TYR A C 1
ATOM 769 O O . TYR A 1 95 ? 10.218 6.456 -7.183 1.00 98.00 95 TYR A O 1
ATOM 777 N N . HIS A 1 96 ? 8.178 5.929 -7.951 1.00 98.19 96 HIS A N 1
ATOM 778 C CA . HIS A 1 96 ? 8.125 4.635 -7.285 1.00 98.19 96 HIS A CA 1
ATOM 779 C C . HIS A 1 96 ? 9.095 3.607 -7.893 1.00 98.19 96 HIS A C 1
ATOM 781 O O . HIS A 1 96 ? 9.696 2.812 -7.180 1.00 98.19 96 HIS A O 1
ATOM 787 N N . HIS A 1 97 ? 9.335 3.646 -9.204 1.00 97.69 97 HIS A N 1
ATOM 788 C CA . HIS A 1 97 ? 10.390 2.831 -9.809 1.00 97.69 97 HIS A CA 1
ATOM 789 C C . HIS A 1 97 ? 11.782 3.253 -9.320 1.00 97.69 97 HIS A C 1
ATOM 791 O O . HIS A 1 97 ? 12.632 2.391 -9.134 1.00 97.69 97 HIS A O 1
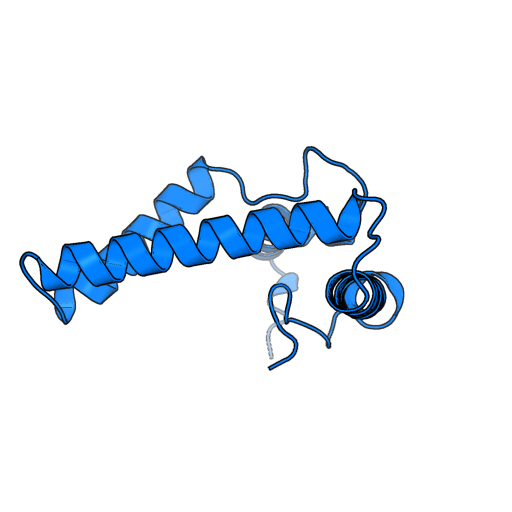ATOM 797 N N . SER A 1 98 ? 12.033 4.541 -9.065 1.00 98.19 98 SER A N 1
ATOM 798 C CA . SER A 1 98 ? 13.293 4.961 -8.438 1.00 98.19 98 SER A CA 1
ATOM 799 C C . SER A 1 98 ? 13.465 4.367 -7.038 1.00 98.19 98 SER A C 1
ATOM 801 O O . SER A 1 98 ? 14.574 3.969 -6.699 1.00 98.19 98 SER A O 1
ATOM 803 N N . HIS A 1 99 ? 12.386 4.232 -6.262 1.00 97.81 99 HIS A N 1
ATOM 804 C CA . HIS A 1 99 ? 12.424 3.515 -4.984 1.00 97.81 99 HIS A CA 1
ATOM 805 C C . HIS A 1 99 ? 12.839 2.041 -5.160 1.00 97.81 99 HIS A C 1
ATOM 807 O O . HIS A 1 99 ? 13.672 1.542 -4.418 1.00 97.81 99 HIS A O 1
ATOM 813 N N . HIS A 1 100 ? 12.348 1.347 -6.190 1.00 98.06 100 HIS A N 1
ATOM 814 C CA . HIS A 1 100 ? 12.739 -0.049 -6.449 1.00 98.06 100 HIS A CA 1
ATOM 815 C C . HIS A 1 100 ? 14.148 -0.231 -7.010 1.00 98.06 100 HIS A C 1
ATOM 817 O O . HIS A 1 100 ? 14.840 -1.179 -6.649 1.00 98.06 100 HIS A O 1
ATOM 823 N N . TYR A 1 101 ? 14.551 0.628 -7.946 1.00 97.69 101 TYR A N 1
ATOM 824 C CA . TYR A 1 101 ? 15.712 0.375 -8.804 1.00 97.69 101 TYR A CA 1
ATOM 825 C C . TYR A 1 101 ? 16.900 1.307 -8.551 1.00 97.69 101 TYR A C 1
ATOM 827 O O . TYR A 1 101 ? 17.962 1.080 -9.129 1.00 97.69 101 TYR A O 1
ATOM 835 N N . MET A 1 102 ? 16.733 2.356 -7.740 1.00 97.44 102 MET A N 1
ATOM 836 C CA . MET A 1 102 ? 17.788 3.338 -7.460 1.00 97.44 102 MET A CA 1
ATOM 837 C C . MET A 1 102 ? 18.120 3.412 -5.968 1.00 97.44 102 MET A C 1
ATOM 839 O O . MET A 1 102 ? 19.281 3.238 -5.610 1.00 97.44 102 MET A O 1
ATOM 843 N N . ASP A 1 103 ? 17.129 3.676 -5.114 1.00 97.12 103 ASP A N 1
ATOM 844 C CA . ASP A 1 103 ? 17.315 3.813 -3.664 1.00 97.12 103 ASP A CA 1
ATOM 845 C C . ASP A 1 103 ? 16.038 3.420 -2.906 1.00 97.12 103 ASP A C 1
ATOM 847 O O . ASP A 1 103 ? 15.082 4.195 -2.830 1.00 97.12 103 ASP A O 1
ATOM 851 N N . ASP A 1 104 ? 16.044 2.222 -2.321 1.00 94.56 104 ASP A N 1
ATOM 852 C CA . ASP A 1 104 ? 14.932 1.666 -1.541 1.00 94.56 104 ASP A CA 1
ATOM 853 C C . ASP A 1 104 ? 14.817 2.265 -0.128 1.00 94.56 104 ASP A C 1
ATOM 855 O O . ASP A 1 104 ? 13.829 2.037 0.573 1.00 94.56 104 ASP A O 1
ATOM 859 N N . SER A 1 105 ? 15.782 3.098 0.277 1.00 96.19 105 SER A N 1
ATOM 860 C CA . SER A 1 105 ? 15.765 3.828 1.547 1.00 96.19 105 SER A CA 1
ATOM 861 C C . SER A 1 105 ? 15.064 5.192 1.465 1.00 96.19 105 SER A C 1
ATOM 863 O O . SER A 1 105 ? 14.883 5.867 2.487 1.00 96.19 105 SER A O 1
ATOM 865 N N . ALA A 1 106 ? 14.613 5.585 0.271 1.00 95.94 106 ALA A N 1
ATOM 866 C CA . ALA A 1 106 ? 13.854 6.800 -0.000 1.00 95.94 106 ALA A CA 1
ATOM 867 C C . ALA A 1 106 ? 12.587 6.484 -0.812 1.00 95.94 106 ALA A C 1
ATOM 869 O O . ALA A 1 106 ? 12.426 5.391 -1.335 1.00 95.94 106 ALA A O 1
ATOM 870 N N . GLY A 1 107 ? 11.673 7.448 -0.956 1.00 95.81 107 GLY A N 1
ATOM 871 C CA . GLY A 1 107 ? 10.564 7.294 -1.906 1.00 95.81 107 GLY A CA 1
ATOM 872 C C . GLY A 1 107 ? 9.377 6.440 -1.431 1.00 95.81 107 GLY A C 1
ATOM 873 O O . GLY A 1 107 ? 8.712 5.826 -2.257 1.00 95.81 107 GLY A O 1
ATOM 874 N N . TYR A 1 108 ? 9.098 6.401 -0.123 1.00 97.12 108 TYR A N 1
ATOM 875 C CA . TYR A 1 108 ? 8.073 5.532 0.487 1.00 97.12 108 TYR A CA 1
ATOM 876 C C . TYR A 1 108 ? 6.621 5.803 0.048 1.00 97.12 108 TYR A C 1
ATOM 878 O O . TYR A 1 108 ? 5.736 4.976 0.271 1.00 97.12 108 TYR A O 1
ATOM 886 N N . GLY A 1 109 ? 6.348 6.977 -0.527 1.00 97.25 109 GLY A N 1
ATOM 887 C CA . GLY A 1 109 ? 5.013 7.358 -0.976 1.00 97.25 109 GLY A CA 1
ATOM 888 C C . GLY A 1 109 ? 4.573 6.588 -2.227 1.00 97.25 109 GLY A C 1
ATOM 889 O O . GLY A 1 109 ? 5.340 6.416 -3.167 1.00 97.25 109 GLY A O 1
ATOM 890 N N . ILE A 1 110 ? 3.318 6.138 -2.274 1.00 97.50 110 ILE A N 1
ATOM 891 C CA . ILE A 1 110 ? 2.789 5.391 -3.435 1.00 97.50 110 ILE A CA 1
ATOM 892 C C . ILE A 1 110 ? 1.611 6.111 -4.078 1.00 97.50 110 ILE A C 1
ATOM 894 O O . ILE A 1 110 ? 1.581 6.312 -5.290 1.00 97.50 110 ILE A O 1
ATOM 898 N N . SER A 1 111 ? 0.644 6.529 -3.261 1.00 95.38 111 SER A N 1
ATOM 899 C CA . SER A 1 111 ? -0.512 7.313 -3.704 1.00 95.38 111 SER A CA 1
ATOM 900 C C . SER A 1 111 ? -0.197 8.802 -3.845 1.00 95.38 111 SER A C 1
ATOM 902 O O . SER A 1 111 ? -0.910 9.504 -4.551 1.00 95.38 111 SER A O 1
ATOM 904 N N . THR A 1 112 ? 0.855 9.284 -3.178 1.00 96.00 112 THR A N 1
ATOM 905 C CA . THR A 1 112 ? 1.356 10.663 -3.208 1.00 96.00 112 THR A CA 1
ATOM 906 C C . THR A 1 112 ? 2.837 10.690 -2.808 1.00 96.00 112 THR A C 1
ATOM 908 O O . THR A 1 112 ? 3.343 9.702 -2.282 1.00 96.00 112 THR A O 1
ATOM 911 N N . LYS A 1 113 ? 3.532 11.806 -3.067 1.00 95.44 113 LYS A N 1
ATOM 912 C CA . LYS A 1 113 ? 4.934 12.052 -2.665 1.00 95.44 113 LYS A CA 1
ATOM 913 C C . LYS A 1 113 ? 5.075 12.752 -1.303 1.00 95.44 113 LYS A C 1
ATOM 915 O O . LYS A 1 113 ? 6.199 12.881 -0.827 1.00 95.44 113 LYS A O 1
ATOM 920 N N . PHE A 1 114 ? 3.971 13.284 -0.770 1.00 85.81 114 PHE A N 1
ATOM 921 C CA . PHE A 1 114 ? 3.911 13.994 0.514 1.00 85.81 114 PHE A CA 1
ATOM 922 C C . PHE A 1 114 ? 3.936 13.023 1.694 1.00 85.81 114 PHE A C 1
ATOM 924 O O . PHE A 1 114 ? 3.273 11.967 1.576 1.00 85.81 114 PHE A O 1
#

Secondary structure (DSSP, 8-state):
---GGGSHHHHHHHIIIIIHHHHSTT-GGGSSPPHHHHHHHHHHHHHHHHHH--HHHHHHHHHHHHHHHHHHHHHHHHHHHS---SHHHHHHHHHHHHHHHT-TTS---SS---

Sequence (114 aa):
MTNLMSYKLSKCIHMILHGIHHIIPMDPDRLVFPPVLFIVMNAIVYSIFSYFFTGSCLDIVTSGATFGYVCYDMIHYHIHHANLLNSYFVDMKKYHHSHHYMDDSAGYGISTKF